Protein AF-A0AAU9MPW8-F1 (afdb_monomer)

Sequence (100 aa):
MMKPRVSEVDFNCSDITEWFGRVDSGDIAEFNFDRIAWIKISGLPPKLWSEEKFTSIAESFGQVVIPFVVDQSAVNPSFGKVGIITSALSSISREPLVGS

Secondary structure (DSSP, 8-state):
-PPPP-------TTTTTTT-S----TTT------EEEEEEEES--GGG--HHHHHHHHTTTSEEEE-----TT-SS-SEEEEEEEE---S----------

Structure (mmCIF, N/CA/C/O backbone):
data_AF-A0AAU9MPW8-F1
#
_entry.id   AF-A0AAU9MPW8-F1
#
loop_
_atom_site.group_PDB
_atom_site.id
_atom_site.type_symbol
_atom_site.label_atom_id
_atom_site.label_alt_id
_atom_site.label_comp_id
_atom_site.label_asym_id
_atom_site.label_entity_id
_atom_site.label_seq_id
_atom_site.pdbx_PDB_ins_code
_atom_site.Cartn_x
_atom_site.Cartn_y
_atom_site.Cartn_z
_atom_site.occupancy
_atom_site.B_iso_or_equiv
_atom_site.auth_seq_id
_atom_site.aut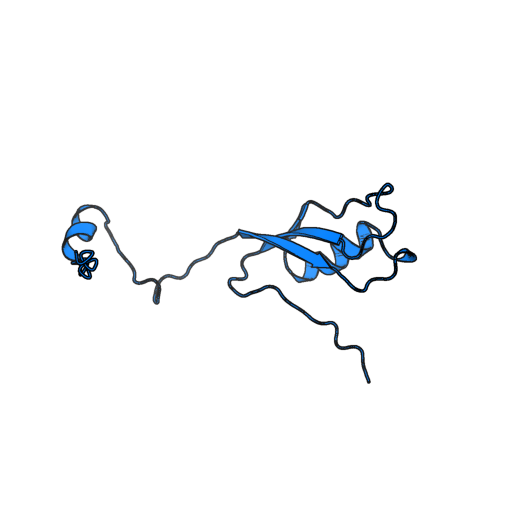h_comp_id
_atom_site.auth_asym_id
_atom_site.auth_atom_id
_atom_site.pdbx_PDB_model_num
ATOM 1 N N . MET A 1 1 ? -10.802 -45.917 19.121 1.00 39.16 1 MET A N 1
ATOM 2 C CA . MET A 1 1 ? -10.377 -44.768 19.948 1.00 39.16 1 MET A CA 1
ATOM 3 C C . MET A 1 1 ? -10.885 -43.496 19.278 1.00 39.16 1 MET A C 1
ATOM 5 O O . MET A 1 1 ? -10.319 -43.075 18.279 1.00 39.16 1 MET A O 1
ATOM 9 N N . MET A 1 2 ? -12.038 -42.984 19.718 1.00 32.06 2 MET A N 1
ATOM 10 C CA . MET A 1 2 ? -12.677 -41.781 19.163 1.00 32.06 2 MET A CA 1
ATOM 11 C C . MET A 1 2 ? -12.052 -40.533 19.796 1.00 32.06 2 MET A C 1
ATOM 13 O O . MET A 1 2 ? -11.916 -40.475 21.015 1.00 32.06 2 MET A O 1
ATOM 17 N N . LYS A 1 3 ? -11.672 -39.544 18.978 1.00 36.62 3 LYS A N 1
ATOM 18 C CA . LYS A 1 3 ? -11.324 -38.203 19.469 1.00 36.62 3 LYS A CA 1
ATOM 19 C C . LYS A 1 3 ? -12.602 -37.517 19.974 1.00 36.62 3 LYS A C 1
ATOM 21 O O . LYS A 1 3 ? -13.622 -37.630 19.288 1.00 36.62 3 LYS A O 1
ATOM 26 N N . PRO A 1 4 ? -12.578 -36.815 21.118 1.00 36.53 4 PRO A N 1
ATOM 27 C CA . PRO A 1 4 ? -13.732 -36.037 21.540 1.00 36.53 4 PRO A CA 1
ATOM 28 C C . PRO A 1 4 ? -13.945 -34.898 20.533 1.00 36.53 4 PRO A C 1
ATOM 30 O O . PRO A 1 4 ? -12.993 -34.222 20.137 1.00 36.53 4 PRO A O 1
ATOM 33 N N . ARG A 1 5 ? -15.190 -34.721 20.078 1.00 45.28 5 ARG A N 1
ATOM 34 C CA . ARG A 1 5 ? -15.590 -33.492 19.386 1.00 45.28 5 ARG A CA 1
ATOM 35 C C . ARG A 1 5 ? -15.583 -32.380 20.420 1.00 45.28 5 ARG A C 1
ATOM 37 O O . ARG A 1 5 ? -16.120 -32.565 21.509 1.00 45.28 5 ARG A O 1
ATOM 44 N N . VAL A 1 6 ? -14.966 -31.261 20.066 1.00 52.22 6 VAL A N 1
ATOM 45 C CA . VAL A 1 6 ? -15.113 -30.005 20.799 1.00 52.22 6 VAL A CA 1
ATOM 46 C C . VAL A 1 6 ? -16.611 -29.719 20.853 1.00 52.22 6 VAL A C 1
ATOM 48 O O . VAL A 1 6 ? -17.249 -29.605 19.809 1.00 52.22 6 VAL A O 1
ATOM 51 N N . SER A 1 7 ? -17.183 -29.731 22.053 1.00 49.72 7 SER A N 1
ATOM 52 C CA . SER A 1 7 ? -18.529 -29.225 22.288 1.00 49.72 7 SER A CA 1
ATOM 53 C C . SER A 1 7 ? -18.543 -27.757 21.877 1.00 49.72 7 SER A C 1
ATOM 55 O O . SER A 1 7 ? -17.654 -27.018 22.306 1.00 49.72 7 SER A O 1
ATOM 57 N N . GLU A 1 8 ? -19.510 -27.349 21.053 1.00 50.50 8 GLU A N 1
ATOM 58 C CA . GLU A 1 8 ? -19.871 -25.937 20.925 1.00 50.50 8 GLU A CA 1
ATOM 59 C C . GLU A 1 8 ? -20.103 -25.414 22.342 1.00 50.50 8 GLU A C 1
ATOM 61 O O . GLU A 1 8 ? -21.025 -25.832 23.041 1.00 50.50 8 GLU A O 1
ATOM 66 N N . VAL A 1 9 ? -19.161 -24.604 22.819 1.00 49.19 9 VAL A N 1
ATOM 67 C CA . VAL A 1 9 ? -19.348 -23.834 24.038 1.00 49.19 9 VAL A CA 1
ATOM 68 C C . VAL A 1 9 ? -20.190 -22.656 23.597 1.00 49.19 9 VAL A C 1
ATOM 70 O O . VAL A 1 9 ? -19.665 -21.706 23.016 1.00 49.19 9 VAL A O 1
ATOM 73 N N . ASP A 1 10 ? -21.496 -22.752 23.823 1.00 46.53 10 ASP A N 1
ATOM 74 C CA . ASP A 1 10 ? -22.375 -21.595 23.753 1.00 46.53 10 ASP A CA 1
ATOM 75 C C . ASP A 1 10 ? -21.862 -20.589 24.787 1.00 46.53 10 ASP A C 1
ATOM 77 O O . ASP A 1 10 ? -22.002 -20.776 25.998 1.00 46.53 10 ASP A O 1
ATOM 81 N N . PHE A 1 11 ? -21.179 -19.549 24.311 1.00 50.72 11 PHE A N 1
ATOM 82 C CA . PHE A 1 11 ? -20.767 -18.436 25.152 1.00 50.72 11 PHE A CA 1
ATOM 83 C C . PHE A 1 11 ? -22.037 -17.730 25.629 1.00 50.72 11 PHE A C 1
ATOM 85 O O . PHE A 1 11 ? -22.682 -17.004 24.872 1.00 50.72 11 PHE A O 1
ATOM 92 N N . ASN A 1 12 ? -22.419 -17.957 26.886 1.00 56.22 12 ASN A N 1
ATOM 93 C CA . ASN A 1 12 ? -23.491 -17.196 27.500 1.00 56.22 12 ASN A CA 1
ATOM 94 C C . ASN A 1 12 ? -22.992 -15.761 27.711 1.00 56.22 12 ASN A C 1
ATOM 96 O O . ASN A 1 12 ? -22.064 -15.511 28.479 1.00 56.22 12 ASN A O 1
ATOM 100 N N . CYS A 1 13 ? -23.594 -14.814 26.993 1.00 56.41 13 CYS A N 1
ATOM 101 C CA . CYS A 1 13 ? -23.186 -13.409 26.983 1.00 56.41 13 CYS A CA 1
ATOM 102 C C . CYS A 1 13 ? -23.340 -12.732 28.366 1.00 56.41 13 CYS A C 1
ATOM 104 O O . CYS A 1 13 ? -22.833 -11.633 28.569 1.00 56.41 13 CYS A O 1
ATOM 106 N N . SER A 1 14 ? -23.992 -13.391 29.337 1.00 61.25 14 SER A N 1
ATOM 107 C CA . SER A 1 14 ? -24.122 -12.912 30.720 1.00 61.25 14 SER A CA 1
ATOM 108 C C . SER A 1 14 ? -22.779 -12.664 31.404 1.00 61.25 14 SER A C 1
ATOM 110 O O . SER A 1 14 ? -22.621 -11.650 32.080 1.00 61.25 14 SER A O 1
ATOM 112 N N . ASP A 1 15 ? -21.792 -13.533 31.188 1.00 66.44 15 ASP A N 1
ATOM 113 C CA . ASP A 1 15 ? -20.572 -13.557 32.009 1.00 66.44 15 ASP A CA 1
ATOM 114 C C . ASP A 1 15 ? -19.593 -12.433 31.633 1.00 66.44 15 ASP A C 1
ATOM 116 O O . ASP A 1 15 ? -18.759 -12.010 32.432 1.00 66.44 15 ASP A O 1
ATOM 120 N N . ILE A 1 16 ? -19.718 -11.897 30.417 1.00 66.81 16 ILE A N 1
ATOM 121 C CA . ILE A 1 16 ? -18.869 -10.812 29.919 1.00 66.81 16 ILE A CA 1
ATOM 122 C C . ILE A 1 16 ? -19.412 -9.426 30.328 1.00 66.81 16 ILE A C 1
ATOM 124 O O . ILE A 1 16 ? -18.651 -8.464 30.414 1.00 66.81 16 ILE A O 1
ATOM 128 N N . THR A 1 17 ? -20.711 -9.315 30.643 1.00 66.38 17 THR A N 1
ATOM 129 C CA . THR A 1 17 ? -21.345 -8.038 31.036 1.00 66.38 17 THR A CA 1
ATOM 130 C C . THR A 1 17 ? -20.960 -7.555 32.434 1.00 66.38 17 THR A C 1
ATOM 132 O O . THR A 1 17 ? -21.093 -6.371 32.723 1.00 66.38 17 THR A O 1
ATOM 135 N N . GLU A 1 18 ? -20.431 -8.432 33.293 1.00 72.06 18 GLU A N 1
ATOM 136 C CA . GLU A 1 18 ? -19.918 -8.042 34.615 1.00 72.06 18 GLU A CA 1
ATOM 137 C C . GLU A 1 18 ? -18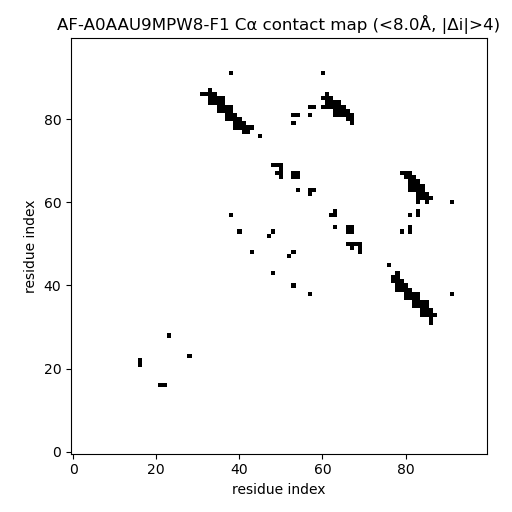.618 -7.222 34.511 1.00 72.06 18 GLU A C 1
ATOM 139 O O . GLU A 1 18 ? -18.333 -6.373 35.355 1.00 72.06 18 GLU A O 1
ATOM 144 N N . TRP A 1 19 ? -17.846 -7.434 33.441 1.00 71.44 19 TRP A N 1
ATOM 145 C CA . TRP A 1 19 ? -16.530 -6.820 33.241 1.00 71.44 19 TRP A CA 1
ATOM 146 C C . TRP A 1 19 ? -16.549 -5.635 32.275 1.00 71.44 19 TRP A C 1
ATOM 148 O O . TRP A 1 19 ? -15.680 -4.765 32.344 1.00 71.44 19 TRP A O 1
ATOM 158 N N . PHE A 1 20 ? -17.534 -5.579 31.380 1.00 67.75 20 PHE A N 1
ATOM 159 C CA . PHE A 1 20 ? -17.630 -4.549 30.353 1.00 67.75 20 PHE A CA 1
ATOM 160 C C . PHE A 1 20 ? -18.936 -3.771 30.491 1.00 67.75 20 PHE A C 1
ATOM 162 O O . PHE A 1 20 ? -20.021 -4.337 30.420 1.00 67.75 20 PHE A O 1
ATOM 169 N N . GLY A 1 21 ? -18.835 -2.442 30.607 1.00 74.25 21 GLY A N 1
ATOM 170 C CA . GLY A 1 21 ? -20.008 -1.561 30.697 1.00 74.25 21 GLY A CA 1
ATOM 171 C C . GLY A 1 21 ? -20.892 -1.561 29.443 1.00 74.25 21 GLY A C 1
ATOM 172 O O . GLY A 1 21 ? -22.026 -1.090 29.499 1.00 74.25 21 GLY A O 1
ATOM 173 N N . ARG A 1 22 ? -20.383 -2.075 28.314 1.00 66.44 22 ARG A N 1
ATOM 174 C CA . ARG A 1 22 ? -21.125 -2.275 27.068 1.00 66.44 22 ARG A CA 1
ATOM 175 C C . ARG A 1 22 ? -20.424 -3.303 26.180 1.00 66.44 22 ARG A C 1
ATOM 177 O O . ARG A 1 22 ? -19.199 -3.303 26.085 1.00 66.44 22 ARG A O 1
ATOM 184 N N . VAL A 1 23 ? -21.216 -4.140 25.517 1.00 70.44 23 VAL A N 1
ATOM 185 C CA . VAL A 1 23 ? -20.779 -5.132 24.529 1.00 70.44 23 VAL A CA 1
ATOM 186 C C . VAL A 1 23 ? -21.685 -4.959 23.319 1.00 70.44 23 VAL A C 1
ATOM 188 O O . VAL A 1 23 ? -22.891 -5.176 23.424 1.00 70.44 23 VAL A O 1
ATOM 191 N N . ASP A 1 24 ? -21.126 -4.525 22.195 1.00 71.81 24 ASP A N 1
ATOM 192 C CA . ASP A 1 24 ? -21.861 -4.421 20.936 1.00 71.81 24 ASP A CA 1
ATOM 193 C C . ASP A 1 24 ? -21.551 -5.652 20.072 1.00 71.81 24 ASP A C 1
ATOM 195 O O . ASP A 1 24 ? -20.412 -6.127 20.038 1.00 71.81 24 ASP A O 1
ATOM 199 N N . SER A 1 25 ? -22.561 -6.184 19.374 1.00 67.56 25 SER A N 1
ATOM 200 C CA . SER A 1 25 ? -22.324 -7.232 18.372 1.00 67.56 25 SER A CA 1
ATOM 201 C C . SER A 1 25 ? -21.438 -6.677 17.255 1.00 67.56 25 SER A C 1
ATOM 203 O O . SER A 1 25 ? -21.554 -5.501 16.897 1.00 67.56 25 SER A O 1
ATOM 205 N N . GLY A 1 26 ? -20.600 -7.527 16.656 1.00 63.16 26 GLY A N 1
ATOM 206 C CA . GLY A 1 26 ? -19.744 -7.144 15.526 1.00 63.16 26 GLY A CA 1
ATOM 207 C C . GLY A 1 26 ? -20.525 -6.584 14.330 1.00 63.16 26 GLY A C 1
ATOM 208 O O . GLY A 1 26 ? -19.969 -5.836 13.536 1.00 63.16 26 GLY A O 1
ATOM 209 N N . ASP A 1 27 ? -21.822 -6.886 14.250 1.00 66.00 27 ASP A N 1
ATOM 210 C CA . ASP A 1 27 ? -22.739 -6.409 13.208 1.00 66.00 27 ASP A CA 1
ATOM 211 C C . ASP A 1 27 ? -23.190 -4.948 13.416 1.00 66.00 27 ASP A C 1
ATOM 213 O O . ASP A 1 27 ? -23.712 -4.327 12.493 1.00 66.00 27 ASP A O 1
ATOM 217 N N . ILE A 1 28 ? -23.029 -4.412 14.633 1.00 60.53 28 ILE A N 1
ATOM 218 C CA . ILE A 1 28 ? -23.524 -3.089 15.065 1.00 60.53 28 ILE A CA 1
ATOM 219 C C . ILE A 1 28 ? -22.358 -2.137 15.369 1.00 60.53 28 ILE A C 1
ATOM 221 O O . ILE A 1 28 ? -22.521 -0.918 15.374 1.00 60.53 28 ILE A O 1
ATOM 225 N N . ALA A 1 29 ? -21.173 -2.680 15.637 1.00 66.75 29 ALA A N 1
ATOM 226 C CA . ALA A 1 29 ? -20.002 -1.888 15.955 1.00 66.75 29 ALA A CA 1
ATOM 227 C C . ALA A 1 29 ? -19.441 -1.196 14.698 1.00 66.75 29 ALA A C 1
ATOM 229 O O . ALA A 1 29 ? -18.973 -1.832 13.754 1.00 66.75 29 ALA A O 1
ATOM 230 N N . GLU A 1 30 ? -19.459 0.138 14.704 1.00 63.19 30 GLU A N 1
ATOM 231 C CA . GLU A 1 30 ? -18.712 0.942 13.738 1.00 63.19 30 GLU A CA 1
ATOM 232 C C . GLU A 1 30 ? -17.217 0.863 14.073 1.00 63.19 30 GLU A C 1
ATOM 234 O O . GLU A 1 30 ? -16.713 1.541 14.971 1.00 63.19 30 GLU A O 1
ATOM 239 N N . PHE A 1 31 ? -16.489 0.005 13.358 1.00 69.06 31 PHE A N 1
ATOM 240 C CA . PHE A 1 31 ? -15.044 -0.111 13.511 1.00 69.06 31 PHE A CA 1
ATOM 241 C C . PHE A 1 31 ? -14.331 0.880 12.595 1.00 69.06 31 PHE A C 1
ATOM 243 O O . PHE A 1 31 ? -14.175 0.645 11.397 1.00 69.06 31 PHE A O 1
ATOM 250 N N . ASN A 1 32 ? -13.829 1.963 13.181 1.00 73.88 32 ASN A N 1
ATOM 251 C CA . ASN A 1 32 ? -12.728 2.705 12.581 1.00 73.88 32 ASN A CA 1
ATOM 252 C C . ASN A 1 32 ? -11.432 1.994 12.974 1.00 73.88 32 ASN A C 1
ATOM 254 O O . ASN A 1 32 ? -11.060 1.978 14.147 1.00 73.88 32 ASN A O 1
ATOM 258 N N . PHE A 1 33 ? -10.763 1.373 12.011 1.00 83.56 33 PHE A N 1
ATOM 259 C CA . PHE A 1 33 ? -9.466 0.745 12.222 1.00 83.56 33 PHE A CA 1
ATOM 260 C C . PHE A 1 33 ? -8.541 1.127 11.075 1.00 83.56 33 PHE A C 1
ATOM 262 O O . PHE A 1 33 ? -8.970 1.290 9.934 1.00 83.56 33 PHE A O 1
ATOM 269 N N . ASP A 1 34 ? -7.261 1.203 11.401 1.00 89.62 34 ASP A N 1
ATOM 270 C CA . ASP A 1 34 ? -6.187 1.266 10.431 1.00 89.62 34 ASP A CA 1
ATOM 271 C C . ASP A 1 34 ? -5.424 -0.050 10.484 1.00 89.62 34 ASP A C 1
ATOM 273 O O . ASP A 1 34 ? -5.168 -0.608 11.556 1.00 89.62 34 ASP A O 1
ATOM 277 N N . ARG A 1 35 ? -5.034 -0.557 9.317 1.00 90.06 35 ARG A N 1
ATOM 278 C CA . ARG A 1 35 ? -4.144 -1.713 9.218 1.00 90.06 35 ARG A CA 1
ATOM 279 C C . ARG A 1 35 ? -2.995 -1.447 8.268 1.00 90.06 35 ARG A C 1
ATOM 281 O O . ARG A 1 35 ? -3.126 -0.701 7.300 1.00 90.06 35 ARG A O 1
ATOM 288 N N . ILE A 1 36 ? -1.893 -2.144 8.517 1.00 93.00 36 ILE A N 1
ATOM 289 C CA . ILE A 1 36 ? -0.774 -2.220 7.582 1.00 93.00 36 ILE A CA 1
ATOM 290 C C . ILE A 1 36 ? -1.066 -3.321 6.561 1.00 93.00 36 ILE A C 1
ATOM 292 O O . ILE A 1 36 ? -1.399 -4.450 6.930 1.00 93.00 36 ILE A O 1
ATOM 296 N N . ALA A 1 37 ? -0.917 -3.005 5.278 1.00 92.62 37 ALA A N 1
ATOM 297 C CA . ALA A 1 37 ? -1.054 -3.954 4.181 1.00 92.62 37 ALA A CA 1
ATOM 298 C C . ALA A 1 37 ? 0.128 -3.855 3.207 1.00 92.62 37 ALA A C 1
ATOM 300 O O . ALA A 1 37 ? 0.720 -2.793 3.023 1.00 92.62 37 ALA A O 1
ATOM 301 N N . TRP A 1 38 ? 0.453 -4.974 2.559 1.00 92.81 38 TRP A N 1
ATOM 302 C CA . TRP A 1 38 ? 1.438 -5.023 1.480 1.00 92.81 38 TRP A CA 1
ATOM 303 C C . TRP A 1 38 ? 0.736 -5.055 0.129 1.00 92.81 38 TRP A C 1
ATOM 305 O O . TRP A 1 38 ? 0.002 -5.999 -0.165 1.00 92.81 38 TRP A O 1
ATOM 315 N N . ILE A 1 39 ? 1.020 -4.071 -0.717 1.00 91.94 39 ILE A N 1
ATOM 316 C CA . ILE A 1 39 ? 0.576 -4.059 -2.108 1.00 91.94 39 ILE A CA 1
ATOM 317 C C . ILE A 1 39 ? 1.658 -4.694 -2.968 1.00 91.94 39 ILE A C 1
ATOM 319 O O . ILE A 1 39 ? 2.801 -4.234 -3.003 1.00 91.94 39 ILE A O 1
ATOM 323 N N . LYS A 1 40 ? 1.290 -5.771 -3.663 1.00 91.19 40 LYS A N 1
ATOM 324 C CA . LYS A 1 40 ? 2.127 -6.420 -4.672 1.00 91.19 40 LYS A CA 1
ATOM 325 C C . LYS A 1 40 ? 1.778 -5.834 -6.036 1.00 91.19 40 LYS A C 1
ATOM 327 O O . LYS A 1 40 ? 0.670 -6.038 -6.518 1.00 91.19 40 LYS A O 1
ATOM 332 N N . ILE A 1 41 ? 2.727 -5.150 -6.666 1.00 90.62 41 ILE A N 1
ATOM 333 C CA . ILE A 1 41 ? 2.556 -4.576 -8.005 1.00 90.62 41 ILE A CA 1
ATOM 334 C C . ILE A 1 41 ? 3.340 -5.444 -8.989 1.00 90.62 41 ILE A C 1
ATOM 336 O O . ILE A 1 41 ? 4.558 -5.580 -8.870 1.00 90.62 41 ILE A O 1
ATOM 340 N N . SER A 1 42 ? 2.641 -6.048 -9.948 1.00 89.50 42 SER A N 1
ATOM 341 C CA . SER A 1 42 ? 3.210 -6.884 -11.015 1.00 89.50 42 SER A CA 1
ATOM 342 C C . SER A 1 42 ? 2.800 -6.373 -12.396 1.00 89.50 42 SER A C 1
ATOM 344 O O . SER A 1 42 ? 1.818 -5.649 -12.525 1.00 89.50 42 SER A O 1
ATOM 346 N N . GLY A 1 43 ? 3.542 -6.762 -13.437 1.00 86.81 43 GLY A N 1
ATOM 347 C CA . GLY A 1 43 ? 3.232 -6.410 -14.832 1.00 86.81 43 GLY A CA 1
ATOM 348 C C . GLY A 1 43 ? 3.772 -5.053 -15.295 1.00 86.81 43 GLY A C 1
ATOM 349 O O . GLY A 1 43 ? 3.660 -4.723 -16.472 1.00 86.81 43 GLY A O 1
ATOM 350 N N . LEU A 1 44 ? 4.411 -4.286 -14.408 1.00 86.12 44 LEU A N 1
ATOM 351 C CA . LEU A 1 44 ? 5.111 -3.065 -14.790 1.00 86.12 44 LEU A CA 1
ATOM 352 C C . LEU A 1 44 ? 6.441 -3.424 -15.492 1.00 86.12 44 LEU A C 1
ATOM 354 O O . LEU A 1 44 ? 7.205 -4.221 -14.944 1.00 86.12 44 LEU A O 1
ATOM 358 N N . PRO A 1 45 ? 6.763 -2.862 -16.671 1.00 86.31 45 PRO A N 1
ATOM 359 C CA . PRO A 1 45 ? 8.058 -3.072 -17.317 1.00 86.31 45 PRO A CA 1
ATOM 360 C C . PRO A 1 45 ? 9.224 -2.604 -16.430 1.00 86.31 45 PRO A C 1
ATOM 362 O O . PRO A 1 45 ? 9.126 -1.500 -15.893 1.00 86.31 45 PRO A O 1
ATOM 365 N N . PRO A 1 46 ? 10.357 -3.334 -16.341 1.00 84.06 46 PRO A N 1
ATOM 366 C CA . PRO A 1 46 ? 11.493 -2.974 -15.477 1.00 84.06 46 PRO A CA 1
ATOM 367 C C . PRO A 1 46 ? 12.014 -1.538 -15.643 1.00 84.06 46 PRO A C 1
ATOM 369 O O . PRO A 1 46 ? 12.451 -0.918 -14.683 1.00 84.06 46 PRO A O 1
ATOM 372 N N . LYS A 1 47 ? 11.906 -0.957 -16.846 1.00 85.25 47 LYS A N 1
ATOM 373 C CA . LYS A 1 47 ? 12.291 0.443 -17.115 1.00 85.25 47 LYS A CA 1
ATOM 374 C C . LYS A 1 47 ? 11.469 1.479 -16.334 1.00 85.25 47 LYS A C 1
ATOM 376 O O . LYS A 1 47 ? 11.902 2.616 -16.209 1.00 85.25 47 LYS A O 1
ATOM 381 N N . LEU A 1 48 ? 10.280 1.104 -15.861 1.00 86.25 48 LEU A N 1
ATOM 382 C CA . LEU A 1 48 ? 9.379 1.947 -15.071 1.00 86.25 48 LEU A CA 1
ATOM 383 C C . LEU A 1 48 ? 9.458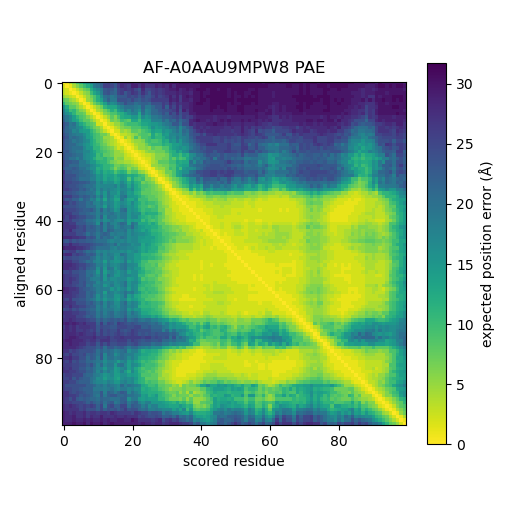 1.637 -13.570 1.00 86.25 48 LEU A C 1
ATOM 385 O O . LEU A 1 48 ? 8.674 2.178 -12.794 1.00 86.25 48 LEU A O 1
ATOM 389 N N . TRP A 1 49 ? 10.372 0.760 -13.149 1.00 88.50 49 TRP A N 1
ATOM 390 C CA . TRP A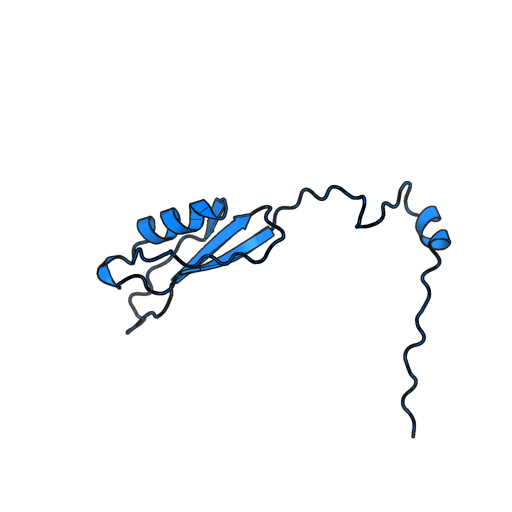 1 49 ? 10.545 0.420 -11.745 1.00 88.50 49 TRP A CA 1
ATOM 391 C C . TRP A 1 49 ? 11.337 1.503 -11.030 1.00 88.50 49 TRP A C 1
ATOM 393 O O . TRP A 1 49 ? 12.558 1.442 -10.916 1.00 88.50 49 TRP A O 1
ATOM 403 N N . SER A 1 50 ? 10.614 2.498 -10.536 1.00 89.81 50 SER A N 1
ATOM 404 C CA . SER A 1 50 ? 11.136 3.487 -9.607 1.00 89.81 50 SER A CA 1
ATOM 405 C C . SER A 1 50 ? 10.240 3.579 -8.383 1.00 89.81 50 SER A C 1
ATOM 407 O O . SER A 1 50 ? 9.047 3.271 -8.440 1.00 89.81 50 SER A O 1
ATOM 409 N N . GLU A 1 51 ? 10.826 4.030 -7.280 1.00 92.56 51 GLU A N 1
ATOM 410 C CA . GLU A 1 51 ? 10.094 4.348 -6.058 1.00 92.56 51 GLU A CA 1
ATOM 411 C C . GLU A 1 51 ? 8.896 5.262 -6.354 1.00 92.56 51 GLU A C 1
ATOM 413 O O . GLU A 1 51 ? 7.776 4.928 -5.992 1.00 92.56 51 GLU A O 1
ATOM 418 N N . GLU A 1 52 ? 9.100 6.336 -7.126 1.00 93.44 52 GLU A N 1
ATOM 419 C CA . GLU A 1 52 ? 8.049 7.282 -7.529 1.00 93.44 52 GLU A CA 1
ATOM 420 C C . GLU A 1 52 ? 6.843 6.586 -8.187 1.00 93.44 52 GLU A C 1
ATOM 422 O O . GLU A 1 52 ? 5.696 6.847 -7.823 1.00 93.44 52 GLU A O 1
ATOM 427 N N . LYS A 1 53 ? 7.078 5.670 -9.140 1.00 92.88 53 LYS A N 1
ATOM 428 C CA . LYS A 1 53 ? 5.987 4.977 -9.846 1.00 92.88 53 LYS A CA 1
ATOM 429 C C . LYS A 1 53 ? 5.238 4.014 -8.935 1.00 92.88 53 LYS A C 1
ATOM 431 O O . LYS A 1 53 ? 4.012 3.949 -8.993 1.00 92.88 53 LYS A O 1
ATOM 436 N N . PHE A 1 54 ? 5.957 3.280 -8.094 1.00 93.94 54 PHE A N 1
ATOM 437 C CA . PHE A 1 54 ? 5.350 2.344 -7.153 1.00 93.94 54 PHE A CA 1
ATOM 438 C C . PHE A 1 54 ? 4.565 3.069 -6.055 1.00 93.94 54 PHE A C 1
ATOM 440 O O . PHE A 1 54 ? 3.450 2.653 -5.741 1.00 93.94 54 PHE A O 1
ATOM 447 N N . THR A 1 55 ? 5.100 4.172 -5.529 1.00 94.75 55 THR A N 1
ATOM 448 C CA . THR A 1 55 ? 4.425 5.043 -4.560 1.00 94.75 55 THR A CA 1
ATOM 449 C C . THR A 1 55 ? 3.143 5.613 -5.156 1.00 94.75 55 THR A C 1
ATOM 451 O O . THR A 1 55 ? 2.084 5.424 -4.570 1.00 94.75 55 THR A O 1
ATOM 454 N N . SER A 1 56 ? 3.194 6.174 -6.369 1.00 94.81 56 SER A N 1
ATOM 455 C CA . SER A 1 56 ? 2.006 6.728 -7.035 1.00 94.81 56 SER A CA 1
ATOM 456 C C . SER A 1 56 ? 0.881 5.698 -7.225 1.00 94.81 56 SER A C 1
ATOM 458 O O . SER A 1 56 ? -0.295 6.021 -7.071 1.00 94.81 56 SER A O 1
ATOM 460 N N . ILE A 1 57 ? 1.217 4.435 -7.519 1.00 92.81 57 ILE A N 1
ATOM 461 C CA . ILE A 1 57 ? 0.220 3.355 -7.597 1.00 92.81 57 ILE A CA 1
ATOM 462 C C . ILE A 1 57 ? -0.324 3.020 -6.200 1.00 92.81 57 ILE A C 1
ATOM 464 O O . ILE A 1 57 ? -1.536 2.881 -6.028 1.00 92.81 57 ILE A O 1
ATOM 468 N N . ALA A 1 58 ? 0.553 2.874 -5.205 1.00 93.62 58 ALA A N 1
ATOM 469 C CA . ALA A 1 58 ? 0.189 2.458 -3.853 1.00 93.62 58 ALA A CA 1
ATOM 470 C C . ALA A 1 58 ? -0.640 3.506 -3.091 1.00 93.62 58 ALA A C 1
ATOM 472 O O . ALA A 1 58 ? -1.541 3.125 -2.344 1.00 93.62 58 ALA A O 1
ATOM 473 N N . GLU A 1 59 ? -0.408 4.797 -3.337 1.00 94.50 59 GLU A N 1
ATOM 474 C CA . GLU A 1 59 ? -1.177 5.913 -2.765 1.00 94.50 59 GLU A CA 1
ATOM 475 C C . GLU A 1 59 ? -2.672 5.842 -3.106 1.00 94.50 59 GLU A C 1
ATOM 477 O O . GLU A 1 59 ? -3.509 6.322 -2.346 1.00 94.50 59 GLU A O 1
ATOM 482 N N . SER A 1 60 ? -3.039 5.170 -4.206 1.00 92.19 60 SER A N 1
ATOM 483 C CA . SER A 1 60 ? -4.449 4.937 -4.549 1.00 92.19 60 SER A CA 1
ATOM 484 C C . SER A 1 60 ? -5.163 3.926 -3.637 1.00 92.19 60 SER A C 1
ATOM 486 O O . SER A 1 60 ? -6.387 3.809 -3.704 1.00 92.19 60 SER A O 1
ATOM 488 N N . PHE A 1 61 ? -4.425 3.204 -2.786 1.00 91.19 61 PHE A N 1
ATOM 489 C CA . PHE A 1 61 ? -4.950 2.183 -1.870 1.00 91.19 61 PHE A CA 1
ATOM 490 C C . PHE A 1 61 ? -4.808 2.550 -0.384 1.00 91.19 61 PHE A C 1
ATOM 492 O O . PHE A 1 61 ? -5.425 1.904 0.470 1.00 91.19 61 PHE A O 1
ATOM 499 N N . GLY A 1 62 ? -4.000 3.560 -0.059 1.00 92.88 62 GLY A N 1
ATOM 500 C CA . GLY A 1 62 ? -3.748 4.004 1.308 1.00 92.88 62 GLY A CA 1
ATOM 501 C C . GLY A 1 62 ? -2.491 4.862 1.423 1.00 92.88 62 GLY A C 1
ATOM 502 O O . GLY A 1 62 ? -1.830 5.163 0.434 1.00 92.88 62 GLY A O 1
ATOM 503 N N . GLN A 1 63 ? -2.136 5.241 2.646 1.00 96.19 63 GLN A N 1
ATOM 504 C CA . GLN A 1 63 ? -0.936 6.029 2.914 1.00 96.19 63 GLN A CA 1
ATOM 505 C C . GLN A 1 63 ? 0.307 5.141 2.841 1.00 96.19 63 GLN A C 1
ATOM 507 O O . GLN A 1 63 ? 0.424 4.182 3.600 1.00 96.19 63 GLN A O 1
ATOM 512 N N . VAL A 1 64 ? 1.266 5.471 1.977 1.00 96.50 64 VAL A N 1
ATOM 513 C CA . VAL A 1 64 ? 2.539 4.741 1.900 1.00 96.50 64 VAL A CA 1
ATOM 514 C C . VAL A 1 64 ? 3.363 4.983 3.164 1.00 96.50 64 VAL A C 1
ATOM 516 O O . VAL A 1 64 ? 3.647 6.120 3.531 1.00 96.50 64 VAL A O 1
ATOM 519 N N . VAL A 1 65 ? 3.760 3.893 3.820 1.00 96.88 65 VAL A N 1
ATOM 520 C CA . VAL A 1 65 ? 4.633 3.902 5.008 1.00 96.88 65 VAL A CA 1
ATOM 521 C C . VAL A 1 65 ? 5.947 3.172 4.777 1.00 96.88 65 VAL A C 1
ATOM 523 O O . VAL A 1 65 ? 6.931 3.453 5.454 1.00 96.88 65 VAL A O 1
ATOM 526 N N . ILE A 1 66 ? 5.976 2.246 3.816 1.00 95.38 66 ILE A N 1
ATOM 527 C CA . ILE A 1 66 ? 7.198 1.566 3.392 1.00 95.38 66 ILE A CA 1
ATOM 528 C C . ILE A 1 66 ? 7.279 1.677 1.866 1.00 95.38 66 ILE A C 1
ATOM 530 O O . ILE A 1 66 ? 6.547 0.955 1.179 1.00 95.38 66 ILE A O 1
ATOM 534 N N . PRO A 1 67 ? 8.121 2.577 1.328 1.00 93.88 67 PRO A N 1
ATOM 535 C CA . PRO A 1 67 ? 8.246 2.770 -0.109 1.00 93.88 67 PRO A CA 1
ATOM 536 C C . PRO A 1 67 ? 8.883 1.554 -0.789 1.00 93.88 67 PRO A C 1
ATOM 538 O O . PRO A 1 67 ? 9.499 0.692 -0.154 1.00 93.88 67 PRO A O 1
ATOM 541 N N . PHE A 1 68 ? 8.729 1.483 -2.109 1.00 92.12 68 PHE A N 1
ATOM 542 C CA . PHE A 1 68 ? 9.383 0.458 -2.912 1.00 92.12 68 PHE A CA 1
ATOM 543 C C . PHE A 1 68 ? 10.894 0.705 -2.979 1.00 92.12 68 PHE A C 1
ATOM 545 O O . PHE A 1 68 ? 11.332 1.781 -3.373 1.00 92.12 68 PHE A O 1
ATOM 552 N N . VAL A 1 69 ? 11.682 -0.327 -2.676 1.00 86.56 69 VAL A N 1
ATOM 553 C CA . VAL A 1 69 ? 13.140 -0.309 -2.837 1.00 86.56 69 VAL A CA 1
ATOM 554 C C . VAL A 1 69 ? 13.516 -1.170 -4.036 1.00 86.56 69 VAL A C 1
ATOM 556 O O . VAL A 1 69 ? 13.188 -2.357 -4.090 1.00 86.56 69 VAL A O 1
ATOM 559 N N . VAL A 1 70 ? 14.224 -0.569 -4.994 1.00 79.00 70 VAL A N 1
ATOM 560 C CA . VAL A 1 70 ? 14.779 -1.292 -6.141 1.00 79.00 70 VAL A CA 1
ATOM 561 C C . VAL A 1 70 ? 15.890 -2.212 -5.644 1.00 79.00 70 VAL A C 1
ATOM 563 O O . VAL A 1 70 ? 16.966 -1.751 -5.265 1.00 79.00 70 VAL A O 1
ATOM 566 N N . ASP A 1 71 ? 15.648 -3.519 -5.684 1.00 74.38 71 ASP A N 1
ATOM 567 C CA . ASP A 1 71 ? 16.707 -4.504 -5.497 1.00 74.38 71 ASP A CA 1
ATOM 568 C C . ASP A 1 71 ? 17.512 -4.637 -6.796 1.00 74.38 71 ASP A C 1
ATOM 570 O O . ASP A 1 71 ? 17.121 -5.342 -7.725 1.00 74.38 71 ASP A O 1
ATOM 574 N N . GLN A 1 72 ? 18.646 -3.938 -6.864 1.00 65.12 72 GLN A N 1
ATOM 575 C CA . GLN A 1 72 ? 19.555 -3.987 -8.015 1.00 65.12 72 GLN A CA 1
ATOM 576 C C . GLN A 1 72 ? 20.256 -5.348 -8.169 1.00 65.12 72 GLN A C 1
ATOM 578 O O . GLN A 1 72 ? 20.852 -5.607 -9.212 1.00 65.12 72 GLN A O 1
ATOM 583 N N . SER A 1 73 ? 20.193 -6.220 -7.154 1.00 68.94 73 SER A N 1
ATOM 584 C CA . SER A 1 73 ? 20.740 -7.580 -7.216 1.00 68.94 73 SER A CA 1
ATOM 585 C C . SER A 1 73 ? 19.746 -8.597 -7.789 1.00 68.94 73 SER A C 1
ATOM 587 O O . SER A 1 73 ? 20.142 -9.680 -8.231 1.00 68.94 73 SER A O 1
ATOM 589 N N . ALA A 1 74 ? 18.458 -8.246 -7.844 1.00 66.12 74 ALA A N 1
ATOM 590 C CA . ALA A 1 74 ? 17.429 -9.092 -8.420 1.00 66.12 74 ALA A CA 1
ATOM 591 C C . ALA A 1 74 ? 17.538 -9.090 -9.952 1.00 66.12 74 ALA A C 1
ATOM 593 O O . ALA A 1 74 ? 17.116 -8.158 -10.631 1.00 66.12 74 ALA A O 1
ATOM 594 N N . VAL A 1 75 ? 18.070 -10.182 -10.505 1.00 61.59 75 VAL A N 1
ATOM 595 C CA . VAL A 1 75 ? 18.294 -10.363 -11.953 1.00 61.59 75 VAL A CA 1
ATOM 596 C C . VAL A 1 75 ? 17.007 -10.211 -12.775 1.00 61.59 75 VAL A C 1
ATOM 598 O O . VAL A 1 75 ? 17.067 -9.777 -13.919 1.00 61.59 75 VAL A O 1
ATOM 601 N N . ASN A 1 76 ? 15.845 -10.548 -12.204 1.00 63.53 76 ASN A N 1
ATOM 602 C CA . ASN A 1 76 ? 14.531 -10.379 -12.829 1.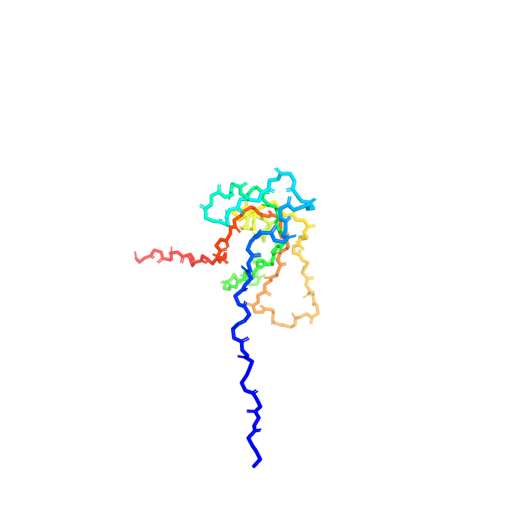00 63.53 76 ASN A CA 1
ATOM 603 C C . ASN A 1 76 ? 13.447 -10.236 -11.757 1.00 63.53 76 ASN A C 1
ATOM 605 O O . ASN A 1 76 ? 12.921 -11.249 -11.277 1.00 63.53 76 ASN A O 1
ATOM 609 N N . PRO A 1 77 ? 13.080 -9.017 -11.353 1.00 69.88 77 PRO A N 1
ATOM 610 C CA . PRO A 1 77 ? 12.043 -8.882 -10.359 1.00 69.88 77 PRO A CA 1
ATOM 611 C C . PRO A 1 77 ? 10.667 -8.993 -11.048 1.00 69.88 77 PRO A C 1
ATOM 613 O O . PRO A 1 77 ? 10.354 -8.288 -12.004 1.00 69.88 77 PRO A O 1
ATOM 616 N N . SER A 1 78 ? 9.845 -9.946 -10.600 1.00 81.19 78 SER A N 1
ATOM 617 C CA . SER A 1 78 ? 8.510 -10.215 -11.172 1.00 81.19 78 SER A CA 1
ATOM 618 C C . SER A 1 78 ? 7.411 -9.324 -10.580 1.00 81.19 78 SER A C 1
ATOM 620 O O . SER A 1 78 ? 6.333 -9.176 -11.159 1.00 81.19 78 SER A O 1
ATOM 622 N N . PHE A 1 79 ? 7.680 -8.733 -9.417 1.00 86.19 79 PHE A N 1
ATOM 623 C CA . PHE A 1 79 ? 6.819 -7.783 -8.722 1.00 86.19 79 PHE A CA 1
ATOM 624 C C . PHE A 1 79 ? 7.636 -6.929 -7.745 1.00 86.19 79 PHE A C 1
ATOM 626 O O . PHE A 1 79 ? 8.671 -7.375 -7.250 1.00 86.19 79 PHE A O 1
ATOM 633 N N . GLY A 1 80 ? 7.138 -5.740 -7.417 1.00 89.25 80 GLY A N 1
ATOM 634 C CA . GLY A 1 80 ? 7.610 -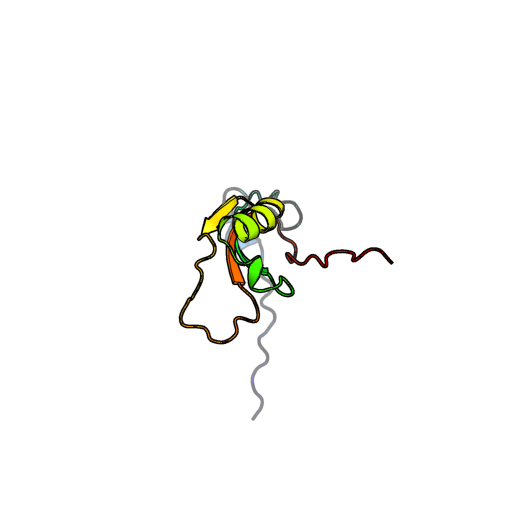4.966 -6.269 1.00 89.25 80 GLY A CA 1
ATOM 635 C C . GLY A 1 80 ? 6.552 -4.913 -5.168 1.00 89.25 80 GLY A C 1
ATOM 636 O O . GLY A 1 80 ? 5.378 -5.229 -5.393 1.00 89.25 80 GLY A O 1
ATOM 637 N N . LYS A 1 81 ? 6.988 -4.561 -3.958 1.00 91.25 81 LYS A N 1
ATOM 638 C CA . LYS A 1 81 ? 6.136 -4.457 -2.771 1.00 91.25 81 LYS A CA 1
ATOM 639 C C . LYS A 1 81 ? 6.198 -3.044 -2.204 1.00 91.25 81 LYS A C 1
ATOM 641 O O . LYS A 1 81 ? 7.286 -2.489 -2.092 1.00 91.25 81 LYS A O 1
ATOM 646 N N . VAL A 1 82 ? 5.040 -2.518 -1.820 1.00 94.75 82 VAL A N 1
ATOM 647 C CA . VAL A 1 82 ? 4.895 -1.249 -1.092 1.00 94.75 82 VAL A CA 1
ATOM 648 C C . VAL A 1 82 ? 4.039 -1.504 0.142 1.00 94.75 82 VAL A C 1
ATOM 650 O O . VAL A 1 82 ? 3.025 -2.199 0.052 1.00 94.75 82 VAL A O 1
ATOM 653 N N . GLY A 1 83 ? 4.461 -0.990 1.292 1.00 95.00 83 GLY A N 1
ATOM 654 C CA . GLY A 1 83 ? 3.695 -1.055 2.533 1.00 95.00 83 GLY A CA 1
ATOM 655 C C . GLY A 1 83 ? 2.830 0.188 2.691 1.00 95.00 83 GLY A C 1
ATOM 656 O O . GLY A 1 83 ? 3.338 1.306 2.589 1.00 95.00 83 GLY A O 1
ATOM 657 N N . ILE A 1 84 ? 1.543 -0.011 2.962 1.00 96.44 84 ILE A N 1
ATOM 658 C CA . ILE A 1 84 ? 0.568 1.065 3.164 1.00 96.44 84 ILE A CA 1
ATOM 659 C C . ILE A 1 84 ? -0.158 0.925 4.503 1.00 96.44 84 ILE A C 1
ATOM 661 O O . ILE A 1 84 ? -0.302 -0.186 5.015 1.00 96.44 84 ILE A O 1
ATOM 665 N N . ILE A 1 85 ? -0.669 2.041 5.017 1.00 95.56 85 ILE A N 1
ATOM 666 C CA . ILE A 1 85 ? -1.739 2.091 6.014 1.00 95.56 85 ILE A CA 1
ATOM 667 C C . ILE A 1 85 ? -3.062 2.352 5.294 1.00 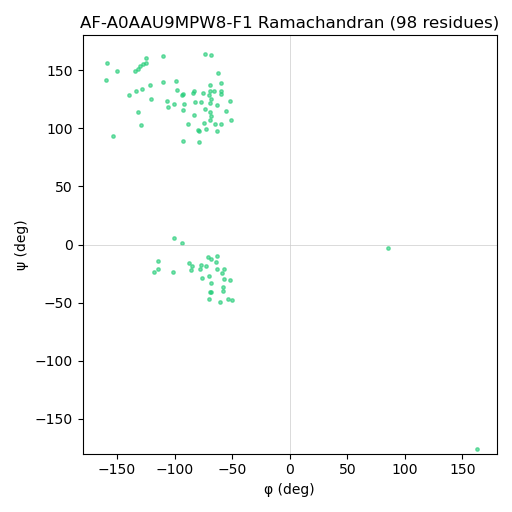95.56 85 ILE A C 1
ATOM 669 O O . ILE A 1 85 ? -3.147 3.227 4.432 1.00 95.56 85 ILE A O 1
ATOM 673 N N . THR A 1 86 ? -4.093 1.581 5.629 1.00 93.38 86 THR A N 1
ATOM 674 C CA . THR A 1 86 ? -5.430 1.713 5.043 1.00 93.38 86 THR A CA 1
ATOM 675 C C . THR A 1 86 ? -6.511 1.301 6.035 1.00 93.38 86 THR A C 1
ATOM 677 O O . THR A 1 86 ? -6.305 0.388 6.839 1.00 93.38 86 THR A O 1
ATOM 680 N N . SER A 1 87 ? -7.678 1.930 5.924 1.00 91.12 87 SER A N 1
ATOM 681 C CA . SER A 1 87 ? -8.897 1.578 6.658 1.00 91.12 87 SER A CA 1
ATOM 682 C C . SER A 1 87 ? -9.811 0.622 5.881 1.00 91.12 87 SER A C 1
ATOM 684 O O . SER A 1 87 ? -10.879 0.231 6.350 1.00 91.12 87 SER A O 1
ATOM 686 N N . ALA A 1 88 ? -9.406 0.200 4.676 1.00 85.25 88 ALA A N 1
ATOM 687 C CA . ALA A 1 88 ? -10.179 -0.741 3.874 1.00 85.25 88 ALA A CA 1
ATOM 688 C C . ALA A 1 88 ? -10.192 -2.149 4.504 1.00 85.25 88 ALA A C 1
ATOM 690 O O . ALA A 1 88 ? -9.142 -2.785 4.659 1.00 85.25 88 ALA A O 1
ATOM 691 N N . LEU A 1 89 ? -11.392 -2.666 4.803 1.00 77.12 89 LEU A N 1
ATOM 692 C CA . LEU A 1 89 ? -11.621 -4.036 5.305 1.00 77.12 89 LEU A CA 1
ATOM 693 C C . LEU A 1 89 ? -11.502 -5.105 4.220 1.00 77.12 89 LEU A C 1
ATOM 695 O O . LEU A 1 89 ? -11.157 -6.250 4.509 1.00 77.12 89 LEU A O 1
ATOM 699 N N . SER A 1 90 ? -11.802 -4.749 2.973 1.00 77.19 90 SER A N 1
ATOM 700 C CA . SER A 1 90 ? -11.831 -5.689 1.858 1.00 77.19 90 SER A CA 1
ATOM 701 C C . SER A 1 90 ? -10.429 -6.117 1.413 1.00 77.19 90 SER A C 1
ATOM 703 O O . SER A 1 90 ? -9.407 -5.506 1.747 1.00 77.19 90 SER A O 1
ATOM 705 N N . SER A 1 91 ? -10.370 -7.207 0.644 1.00 74.19 91 SER A N 1
ATOM 706 C CA . SER A 1 91 ? -9.145 -7.572 -0.065 1.00 74.19 91 SER A CA 1
ATOM 707 C C . SER A 1 91 ? -8.747 -6.448 -1.022 1.00 74.19 91 SER A C 1
ATOM 709 O O . SER A 1 91 ? -9.577 -5.947 -1.782 1.00 74.19 91 SER A O 1
ATOM 711 N N . ILE A 1 92 ? -7.472 -6.064 -0.988 1.00 76.81 92 ILE A N 1
ATOM 712 C CA . ILE A 1 92 ? -6.938 -4.996 -1.828 1.00 76.81 92 ILE A CA 1
ATOM 713 C C . ILE A 1 92 ? -6.388 -5.634 -3.099 1.00 76.81 92 ILE A C 1
ATOM 715 O O . ILE A 1 92 ? -5.227 -6.033 -3.168 1.00 76.81 92 ILE A O 1
ATOM 719 N N . SER A 1 93 ? -7.248 -5.766 -4.101 1.00 78.00 93 SER A N 1
ATOM 720 C CA . SER A 1 93 ? -6.877 -6.247 -5.428 1.00 78.00 9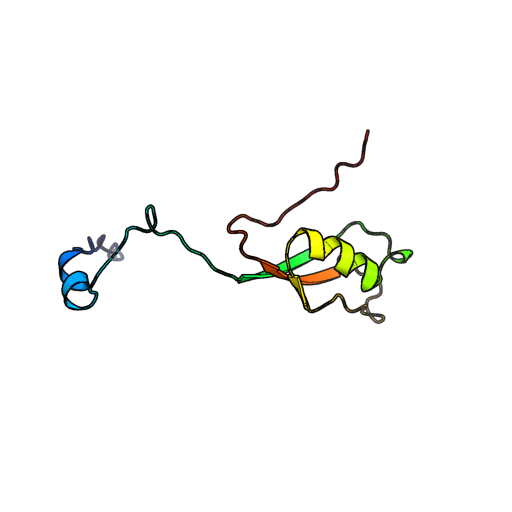3 SER A CA 1
ATOM 721 C C . SER 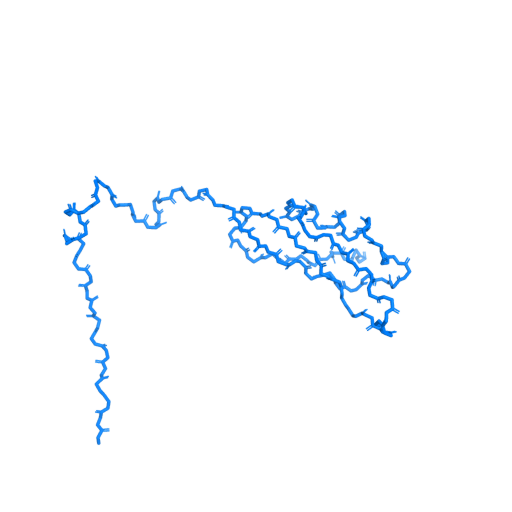A 1 93 ? -7.489 -5.348 -6.487 1.00 78.00 93 SER A C 1
ATOM 723 O O . SER A 1 93 ? -8.684 -5.059 -6.448 1.00 78.00 93 SER A O 1
ATOM 725 N N . ARG A 1 94 ? -6.673 -4.932 -7.453 1.00 76.62 94 ARG A N 1
ATOM 726 C CA . ARG A 1 94 ? -7.125 -4.205 -8.633 1.00 76.62 94 ARG A CA 1
ATOM 727 C C . ARG A 1 94 ? -6.363 -4.716 -9.839 1.00 76.62 94 ARG A C 1
ATOM 729 O O . ARG A 1 94 ? -5.135 -4.734 -9.836 1.00 76.62 94 ARG A O 1
ATOM 736 N N . GLU A 1 95 ? -7.098 -5.080 -10.871 1.00 66.31 95 GLU A N 1
ATOM 737 C CA . GLU A 1 95 ? -6.547 -5.309 -12.198 1.00 66.31 95 GLU A CA 1
ATOM 738 C C . GLU A 1 95 ? -6.684 -3.999 -12.982 1.00 66.31 95 GLU A C 1
ATOM 740 O O . GLU A 1 95 ? -7.765 -3.399 -12.990 1.00 66.31 95 GLU A O 1
ATOM 745 N N . PRO A 1 96 ? -5.612 -3.484 -13.607 1.00 57.41 96 PRO A N 1
ATOM 746 C CA . PRO A 1 96 ? -5.764 -2.403 -14.562 1.00 57.41 96 PRO A CA 1
ATOM 747 C C . PRO A 1 96 ? -6.603 -2.929 -15.728 1.00 57.41 96 PRO A C 1
ATOM 749 O O . PRO A 1 96 ? -6.208 -3.891 -16.385 1.00 57.41 96 PRO A O 1
ATOM 752 N N . LEU A 1 97 ? -7.754 -2.306 -15.991 1.00 52.69 97 LEU A N 1
ATOM 753 C CA . LEU A 1 97 ? -8.483 -2.520 -17.237 1.00 52.69 97 LEU A CA 1
ATOM 754 C C . LEU A 1 97 ? -7.580 -2.021 -18.371 1.00 52.69 97 LEU A C 1
ATOM 756 O O . LEU A 1 97 ? -7.487 -0.818 -18.615 1.00 52.69 97 LEU A O 1
ATOM 760 N N . VAL A 1 98 ? -6.855 -2.929 -19.022 1.00 48.03 98 VAL A N 1
ATOM 761 C CA . VAL A 1 98 ? -6.206 -2.627 -20.297 1.00 48.03 98 VAL A CA 1
ATOM 762 C C . VAL A 1 98 ? -7.345 -2.474 -21.294 1.00 48.03 98 VAL A C 1
ATOM 764 O O . VAL A 1 98 ? -8.029 -3.448 -21.600 1.00 48.03 98 VAL A O 1
ATOM 767 N N . GLY A 1 99 ? -7.606 -1.232 -21.707 1.00 44.53 99 GLY A N 1
ATOM 768 C CA . GLY A 1 99 ? -8.615 -0.920 -22.711 1.00 44.53 99 GLY A CA 1
ATOM 769 C C . GLY A 1 99 ? -8.408 -1.777 -23.957 1.00 44.53 99 GLY A C 1
ATOM 770 O O . GLY A 1 99 ? -7.311 -1.802 -24.516 1.00 44.53 99 GLY A O 1
ATOM 771 N N . SER A 1 100 ? -9.462 -2.508 -24.309 1.00 36.28 100 SER A N 1
ATOM 772 C CA . SER A 1 100 ? -9.676 -3.217 -25.574 1.00 36.28 100 SER A CA 1
ATOM 773 C C . SER A 1 100 ? -9.772 -2.270 -26.760 1.00 36.28 100 SER A C 1
ATOM 775 O O . SER A 1 100 ? -10.373 -1.187 -26.567 1.00 36.28 100 SER A O 1
#

Solvent-accessible surface area (backbone atoms only — not comparable to full-atom values): 6844 Å² total; per-residue (Å²): 138,82,78,82,76,83,70,84,73,78,78,64,72,71,72,56,52,82,80,35,100,71,86,73,56,82,91,71,53,84,78,88,56,77,43,82,46,77,48,77,51,60,85,74,59,76,93,62,71,43,43,70,54,48,42,63,59,46,51,78,70,24,51,72,77,37,75,36,76,86,61,87,81,52,90,75,73,73,56,52,55,33,31,26,40,30,65,72,86,64,84,92,77,84,77,81,83,76,82,128

Mean predicted aligned error: 13.5 Å

Organism: NCBI:txid75947

Nearest PDB structures (foldseek):
  6u9d-assembly2_W-2  TM=3.219E-01  e=1.007E+00  Saccharomyces cerevisiae

pLDDT: mean 75.75, std 17.49, range [32.06, 96.88]

Foldseek 3Di:
DDDDDDPPPPPPCVVCVVPDVDDDDPVPDDDQDKDKDKDKAFDDDPVQDDQVNQCVVCVVAAAFPATWDDPPVPPDDRTIITIHIHRDPDDDDDDPPPDD

Radius of gyration: 22.18 Å; Cα contacts (8 Å, |Δi|>4): 96; chains: 1; bounding box: 45×52×60 Å